Protein AF-A0A0E2DNI7-F1 (afdb_monomer)

Secondary structure (DSSP, 8-state):
--HHHHHHHHHHHHHHHHHHHHHHHHHHHHHHHHHHHHSTTHHHHHHHHTT--HHHHHHHHHT-SSPPPHHHHHHHHHHHHHHHHT-

pLDDT: mean 93.46, std 5.75, range [61.56, 98.0]

Structure (mmCIF, N/CA/C/O backbone):
data_AF-A0A0E2DNI7-F1
#
_entry.id   AF-A0A0E2DNI7-F1
#
loop_
_atom_site.group_PDB
_atom_site.id
_ato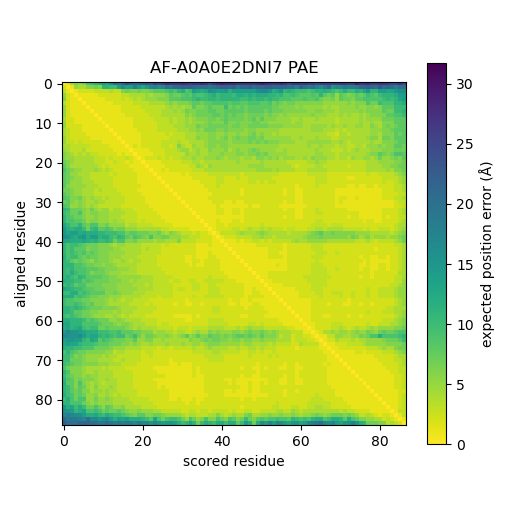m_site.type_symbol
_atom_site.label_atom_id
_atom_site.label_alt_id
_atom_site.label_comp_id
_atom_site.label_asym_id
_atom_site.label_entity_id
_atom_site.label_seq_id
_atom_site.pdbx_PDB_ins_code
_atom_site.Cartn_x
_atom_site.Cartn_y
_atom_site.Cartn_z
_atom_site.occupancy
_atom_site.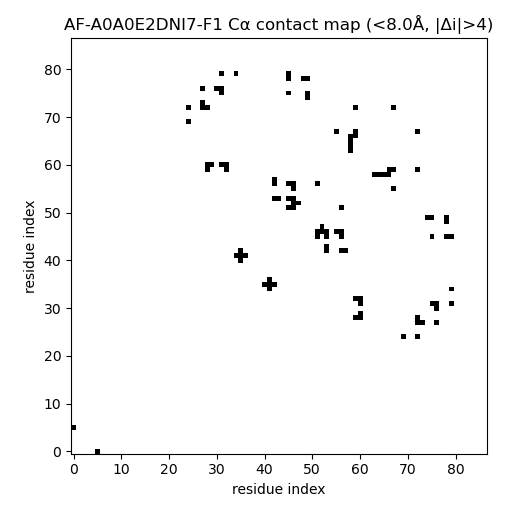B_iso_or_equiv
_atom_site.auth_seq_id
_atom_site.auth_comp_id
_atom_site.auth_asym_id
_atom_site.auth_atom_id
_atom_site.pdbx_PDB_model_num
ATOM 1 N N . MET A 1 1 ? 29.091 3.881 -27.830 1.00 61.56 1 MET A N 1
ATOM 2 C CA . MET A 1 1 ? 28.146 2.741 -27.714 1.00 61.56 1 MET A CA 1
ATOM 3 C C . MET A 1 1 ? 27.057 2.940 -28.753 1.00 61.56 1 MET A C 1
ATOM 5 O O . MET A 1 1 ? 26.679 4.086 -28.946 1.00 61.56 1 MET A O 1
ATOM 9 N N . SER A 1 2 ? 26.587 1.885 -29.426 1.00 88.00 2 SER A N 1
ATOM 10 C CA . SER A 1 2 ? 25.456 2.003 -30.358 1.00 88.00 2 SER A CA 1
ATOM 11 C C . SER A 1 2 ? 24.164 2.336 -29.605 1.00 88.00 2 SER A C 1
ATOM 13 O O . SER A 1 2 ? 23.983 1.903 -28.466 1.00 88.00 2 SER A O 1
ATOM 15 N N . GLU A 1 3 ? 23.271 3.089 -30.246 1.00 92.38 3 GLU A N 1
ATOM 16 C CA . GLU A 1 3 ? 21.961 3.487 -29.711 1.00 92.38 3 GLU A CA 1
ATOM 17 C C . GLU A 1 3 ? 21.163 2.286 -29.179 1.00 92.38 3 GLU A C 1
ATOM 19 O O . GLU A 1 3 ? 20.687 2.304 -28.045 1.00 92.38 3 GLU A O 1
ATOM 24 N N . LEU A 1 4 ? 21.150 1.181 -29.933 1.00 95.56 4 LEU A N 1
ATOM 25 C CA . LEU A 1 4 ? 20.514 -0.079 -29.539 1.00 95.56 4 LEU A CA 1
ATOM 26 C C . LEU A 1 4 ? 21.008 -0.598 -28.177 1.00 95.56 4 LEU A C 1
ATOM 28 O O . LEU A 1 4 ? 20.209 -1.000 -27.333 1.00 95.56 4 LEU A O 1
ATOM 32 N N . LYS A 1 5 ? 22.324 -0.557 -27.930 1.00 95.19 5 LYS A N 1
ATOM 33 C CA . LYS A 1 5 ? 22.911 -1.020 -26.662 1.00 95.19 5 LYS A CA 1
ATOM 34 C C . LYS A 1 5 ? 22.489 -0.133 -25.487 1.00 95.19 5 LYS A C 1
ATOM 36 O O . LYS A 1 5 ? 22.342 -0.631 -24.373 1.00 95.19 5 LYS A O 1
ATOM 41 N N . THR A 1 6 ? 22.294 1.164 -25.721 1.00 96.50 6 THR A N 1
ATOM 42 C CA . THR A 1 6 ? 21.792 2.100 -24.705 1.00 96.50 6 THR A CA 1
ATOM 43 C C . THR A 1 6 ? 20.325 1.823 -24.381 1.00 96.50 6 THR A C 1
ATOM 45 O O . THR A 1 6 ? 19.978 1.722 -23.206 1.00 96.50 6 THR A O 1
ATOM 48 N N . ILE A 1 7 ? 19.481 1.624 -25.399 1.00 97.75 7 ILE A N 1
ATOM 49 C CA . ILE A 1 7 ? 18.055 1.319 -25.212 1.00 97.75 7 ILE A CA 1
ATOM 50 C C . ILE A 1 7 ? 17.853 -0.001 -24.455 1.00 97.75 7 ILE A C 1
ATOM 52 O O . ILE A 1 7 ? 17.057 -0.044 -23.518 1.00 97.75 7 ILE A O 1
ATOM 56 N N . LEU A 1 8 ? 18.616 -1.053 -24.776 1.00 97.62 8 LEU A N 1
ATOM 57 C CA . LEU A 1 8 ? 18.532 -2.332 -24.056 1.00 97.62 8 LEU A CA 1
ATOM 58 C C . LEU A 1 8 ? 18.833 -2.179 -22.557 1.00 97.62 8 LEU A C 1
ATOM 60 O O . LEU A 1 8 ? 18.068 -2.666 -21.729 1.00 97.62 8 LEU A O 1
ATOM 64 N N . LYS A 1 9 ? 19.876 -1.418 -22.201 1.00 96.19 9 LYS A N 1
ATOM 65 C CA . LYS A 1 9 ? 20.204 -1.129 -20.795 1.00 96.19 9 LYS A CA 1
ATOM 66 C C . LYS A 1 9 ? 19.097 -0.358 -20.074 1.00 96.19 9 LYS A C 1
ATOM 68 O O . LYS A 1 9 ? 18.847 -0.604 -18.896 1.00 96.19 9 LYS A O 1
ATOM 73 N N . ILE A 1 10 ? 18.440 0.580 -20.761 1.00 97.38 10 ILE A N 1
ATOM 74 C CA . ILE A 1 10 ? 17.304 1.327 -20.197 1.00 97.38 10 ILE A CA 1
ATOM 75 C C . ILE A 1 10 ? 16.142 0.372 -19.902 1.00 97.38 10 ILE A C 1
ATOM 77 O O . ILE A 1 10 ? 15.555 0.451 -18.824 1.00 97.38 10 ILE A O 1
ATOM 81 N N . ILE A 1 11 ? 15.841 -0.551 -20.820 1.00 97.12 11 ILE A N 1
ATOM 82 C CA . ILE A 1 11 ? 14.776 -1.548 -20.642 1.00 97.12 11 ILE A CA 1
ATOM 83 C C . ILE A 1 11 ? 15.086 -2.480 -19.466 1.00 97.12 11 ILE A C 1
ATOM 85 O O . ILE A 1 11 ? 14.212 -2.711 -18.633 1.00 97.12 11 ILE A O 1
ATOM 89 N N . GLU A 1 12 ? 16.312 -3.001 -19.373 1.00 96.75 12 GLU A N 1
ATOM 90 C CA . GLU A 1 12 ? 16.733 -3.872 -18.266 1.00 96.75 12 GLU A CA 1
ATOM 91 C C . GLU A 1 12 ? 16.605 -3.170 -16.914 1.00 96.75 12 GLU A C 1
ATOM 93 O O . GLU A 1 12 ? 15.971 -3.705 -16.001 1.00 96.75 12 GLU A O 1
ATOM 98 N N . ARG A 1 13 ? 17.124 -1.938 -16.808 1.00 96.38 13 ARG A N 1
ATOM 99 C CA . ARG A 1 13 ? 16.991 -1.127 -15.593 1.00 96.38 13 ARG A CA 1
ATOM 100 C C . ARG A 1 13 ? 15.523 -0.921 -15.234 1.00 96.38 13 ARG A C 1
ATOM 102 O O . ARG A 1 13 ? 15.138 -1.161 -14.094 1.00 96.38 13 ARG A O 1
ATOM 109 N N . ARG A 1 14 ? 14.686 -0.555 -16.211 1.00 95.88 14 ARG A N 1
ATOM 110 C CA . ARG A 1 14 ? 13.262 -0.306 -15.966 1.00 95.88 14 ARG A CA 1
ATOM 111 C C . ARG A 1 14 ? 12.521 -1.561 -15.508 1.00 95.88 14 ARG A C 1
ATOM 113 O O . ARG A 1 14 ? 11.678 -1.477 -14.624 1.00 95.88 14 ARG A O 1
ATOM 120 N N . ARG A 1 15 ? 12.843 -2.729 -16.071 1.00 94.94 15 ARG A N 1
ATOM 121 C CA . ARG A 1 15 ? 12.276 -4.013 -15.624 1.00 94.94 15 ARG A CA 1
ATOM 122 C C . ARG A 1 15 ? 12.673 -4.339 -14.186 1.00 94.94 15 ARG A C 1
ATOM 124 O O . ARG A 1 15 ? 11.824 -4.796 -13.428 1.00 94.94 15 ARG A O 1
ATOM 131 N N . SER A 1 16 ? 13.924 -4.074 -13.810 1.00 93.00 16 SER A N 1
ATOM 132 C CA . SER A 1 16 ? 14.393 -4.259 -12.432 1.00 93.00 16 SER A CA 1
ATOM 133 C C . SER A 1 16 ? 13.691 -3.317 -11.451 1.00 93.00 16 SER A C 1
ATOM 135 O O . SER A 1 16 ? 13.297 -3.752 -10.375 1.00 93.00 16 SER A O 1
ATOM 137 N N . GLU A 1 17 ? 13.506 -2.047 -11.821 1.00 93.19 17 GLU A N 1
ATOM 138 C CA . GLU A 1 17 ? 12.767 -1.066 -11.011 1.00 93.19 17 GLU A CA 1
ATOM 139 C C . GLU A 1 17 ? 11.313 -1.505 -10.799 1.00 93.19 17 GLU A C 1
ATOM 141 O O . GLU A 1 17 ? 10.838 -1.514 -9.669 1.00 93.19 17 GLU A O 1
ATOM 146 N N . ILE A 1 18 ? 10.631 -1.948 -11.862 1.00 92.19 18 ILE A N 1
ATOM 147 C CA . ILE A 1 18 ? 9.251 -2.452 -11.778 1.00 92.19 18 ILE A CA 1
ATOM 148 C C . ILE A 1 18 ? 9.168 -3.682 -10.866 1.00 92.19 18 ILE A C 1
ATOM 150 O O . ILE A 1 18 ? 8.241 -3.794 -10.070 1.00 92.19 18 ILE A O 1
ATOM 154 N N . ALA A 1 19 ? 10.126 -4.608 -10.963 1.00 89.25 19 ALA A N 1
ATOM 155 C CA . ALA A 1 19 ? 10.154 -5.781 -10.092 1.00 89.25 19 ALA A CA 1
ATOM 156 C C . ALA A 1 19 ? 10.316 -5.394 -8.611 1.00 89.25 19 ALA A C 1
ATOM 158 O O . ALA A 1 19 ? 9.641 -5.969 -7.757 1.00 89.25 19 ALA A O 1
ATOM 159 N N . SER A 1 20 ? 11.160 -4.397 -8.316 1.00 91.81 20 SER A N 1
ATOM 160 C CA . SER A 1 20 ? 11.293 -3.837 -6.965 1.00 91.81 20 SER A CA 1
ATOM 161 C C . SER A 1 20 ? 9.991 -3.190 -6.499 1.00 91.81 20 SER A C 1
ATOM 163 O O . SER A 1 20 ? 9.517 -3.506 -5.416 1.00 91.81 20 SER A O 1
ATOM 165 N N . GLU A 1 21 ? 9.365 -2.363 -7.340 1.00 90.50 21 GLU A N 1
ATOM 166 C CA . GLU A 1 21 ? 8.114 -1.665 -7.018 1.00 90.50 21 GLU A CA 1
ATOM 167 C C . GLU A 1 21 ? 6.974 -2.643 -6.687 1.00 90.50 21 GLU A C 1
ATOM 169 O O . GLU A 1 21 ? 6.197 -2.412 -5.761 1.00 90.50 21 GLU A O 1
ATOM 174 N N . LEU A 1 22 ? 6.888 -3.771 -7.404 1.00 89.44 22 LEU A N 1
ATOM 175 C CA . LEU A 1 22 ? 5.922 -4.831 -7.103 1.00 89.44 22 LEU A CA 1
ATOM 176 C C . LEU A 1 22 ? 6.179 -5.478 -5.734 1.00 89.44 22 LEU A C 1
ATOM 178 O O . LEU A 1 22 ? 5.225 -5.732 -4.999 1.00 89.44 22 LEU A O 1
ATOM 182 N N . ASN A 1 23 ? 7.446 -5.712 -5.379 1.00 92.31 23 ASN A N 1
ATOM 183 C CA . ASN A 1 23 ? 7.820 -6.259 -4.074 1.00 92.31 23 ASN A CA 1
ATOM 184 C C . ASN A 1 23 ? 7.531 -5.263 -2.937 1.00 92.31 23 ASN A C 1
ATOM 186 O O . ASN A 1 23 ? 6.916 -5.621 -1.934 1.00 92.31 23 ASN A O 1
ATOM 190 N N . ASP A 1 24 ? 7.891 -3.993 -3.125 1.00 94.00 24 ASP A N 1
ATOM 191 C CA . ASP A 1 24 ? 7.623 -2.928 -2.155 1.00 94.00 24 ASP A CA 1
ATOM 192 C C . ASP A 1 24 ? 6.116 -2.779 -1.925 1.00 94.00 24 ASP A C 1
ATOM 194 O O . ASP A 1 24 ? 5.646 -2.755 -0.785 1.00 94.00 24 ASP A O 1
ATOM 198 N N . ARG A 1 25 ? 5.327 -2.788 -3.006 1.00 94.69 25 ARG A N 1
ATOM 199 C CA . ARG A 1 25 ? 3.863 -2.794 -2.927 1.00 94.69 25 ARG A CA 1
ATOM 200 C C . ARG A 1 25 ? 3.345 -3.972 -2.108 1.00 94.69 25 ARG A C 1
ATOM 202 O O . ARG A 1 25 ? 2.427 -3.800 -1.303 1.00 94.69 25 ARG A O 1
ATOM 209 N N . ASP A 1 26 ? 3.909 -5.159 -2.305 1.00 94.44 26 ASP A N 1
ATOM 210 C CA . ASP A 1 26 ? 3.487 -6.350 -1.580 1.00 94.44 26 ASP A CA 1
ATOM 211 C C . ASP A 1 26 ? 3.734 -6.234 -0.074 1.00 94.44 26 ASP A C 1
ATOM 213 O O . ASP A 1 26 ? 2.831 -6.550 0.712 1.00 94.44 26 ASP A O 1
ATOM 217 N N . LEU A 1 27 ? 4.902 -5.719 0.313 1.00 96.50 27 LEU A N 1
ATOM 218 C CA . LEU A 1 27 ? 5.267 -5.456 1.704 1.00 96.50 27 LEU A CA 1
ATOM 219 C C . LEU A 1 27 ? 4.354 -4.406 2.346 1.00 96.50 27 LEU A C 1
ATOM 221 O O . LEU A 1 27 ? 3.851 -4.624 3.451 1.00 96.50 27 LEU A O 1
ATOM 225 N N . LEU A 1 28 ? 4.069 -3.306 1.642 1.00 97.06 28 LEU A N 1
ATOM 226 C CA . LEU A 1 28 ? 3.165 -2.255 2.125 1.00 97.06 28 LEU A CA 1
ATOM 227 C C . LEU A 1 28 ? 1.754 -2.802 2.378 1.00 97.06 28 LEU A C 1
ATOM 229 O O . LEU A 1 28 ? 1.167 -2.561 3.435 1.00 97.06 28 LEU A O 1
ATOM 233 N N . ILE A 1 29 ? 1.221 -3.604 1.449 1.00 96.25 29 ILE A N 1
ATOM 234 C CA . ILE A 1 29 ? -0.093 -4.242 1.612 1.00 96.25 29 ILE A CA 1
ATOM 235 C C . ILE A 1 29 ? -0.096 -5.199 2.810 1.00 96.25 29 ILE A C 1
ATOM 237 O O . ILE A 1 29 ? -1.055 -5.206 3.585 1.00 96.25 29 ILE A O 1
ATOM 241 N N . GLN A 1 30 ? 0.956 -6.007 2.983 1.00 97.06 30 GLN A N 1
ATOM 242 C CA . GLN A 1 30 ? 1.069 -6.912 4.132 1.00 97.06 30 GLN A CA 1
ATOM 243 C C . GLN A 1 30 ? 1.120 -6.148 5.458 1.00 97.06 30 GLN A C 1
ATOM 245 O O . GLN A 1 30 ? 0.472 -6.556 6.425 1.00 97.06 30 GLN A O 1
ATOM 250 N N . PHE A 1 31 ? 1.831 -5.022 5.500 1.00 97.38 31 PHE A N 1
ATOM 251 C CA . PHE A 1 31 ? 1.886 -4.159 6.673 1.00 97.38 31 PHE A CA 1
ATOM 252 C C . PHE A 1 31 ? 0.508 -3.571 7.019 1.00 97.38 31 PHE A C 1
ATOM 254 O O . PHE A 1 31 ? 0.056 -3.693 8.160 1.00 97.38 31 PHE A O 1
ATOM 261 N N . ILE A 1 32 ? -0.212 -3.032 6.026 1.00 96.94 32 ILE A N 1
ATOM 262 C CA . ILE A 1 32 ? -1.582 -2.513 6.203 1.00 96.94 32 ILE A CA 1
ATOM 263 C C . ILE A 1 32 ? -2.517 -3.610 6.713 1.00 96.94 32 ILE A C 1
ATOM 265 O O . ILE A 1 32 ? -3.269 -3.400 7.667 1.00 96.94 32 ILE A O 1
ATOM 269 N N . ARG A 1 33 ? -2.461 -4.797 6.100 1.00 96.50 33 ARG A N 1
ATOM 270 C CA . ARG A 1 33 ? -3.263 -5.951 6.514 1.00 96.50 33 ARG A CA 1
ATOM 271 C C . ARG A 1 33 ? -2.983 -6.345 7.958 1.00 96.50 33 ARG A C 1
ATOM 273 O O . ARG A 1 33 ? -3.926 -6.521 8.720 1.00 96.50 33 ARG A O 1
ATOM 280 N N . SER A 1 34 ? -1.709 -6.419 8.334 1.00 96.50 34 SER A N 1
ATOM 281 C CA . SER A 1 34 ? -1.311 -6.756 9.702 1.00 96.50 34 SER A CA 1
ATOM 282 C C . SER A 1 34 ? -1.923 -5.775 10.697 1.00 96.50 34 SER A C 1
ATOM 284 O O . SER A 1 34 ? -2.504 -6.201 11.687 1.00 96.50 34 SER A O 1
ATOM 286 N N . PHE A 1 35 ? -1.890 -4.471 10.402 1.00 96.06 35 PHE A N 1
ATOM 287 C CA . PHE A 1 35 ? -2.546 -3.473 11.244 1.00 96.06 35 PHE A CA 1
ATOM 288 C C . PHE A 1 35 ? -4.064 -3.664 11.326 1.00 96.06 35 PHE A C 1
ATOM 290 O O . PHE A 1 35 ? -4.627 -3.606 12.417 1.00 96.06 35 PHE A O 1
ATOM 297 N N . VAL A 1 36 ? -4.739 -3.896 10.199 1.00 95.19 36 VAL A N 1
ATOM 298 C CA . VAL A 1 36 ? -6.193 -4.119 10.177 1.00 95.19 36 VAL A CA 1
ATOM 299 C C . VAL A 1 36 ? -6.591 -5.341 11.010 1.00 95.19 36 VAL A C 1
ATOM 301 O O . VAL A 1 36 ? -7.575 -5.275 11.749 1.00 95.19 36 VAL A O 1
ATOM 304 N N . ASP A 1 37 ? -5.805 -6.414 10.940 1.00 94.88 37 ASP A N 1
ATOM 305 C CA . ASP A 1 37 ? -6.079 -7.676 11.630 1.00 94.88 37 ASP A CA 1
ATOM 306 C C . ASP A 1 37 ? -5.827 -7.596 13.154 1.00 94.88 37 ASP A C 1
ATOM 308 O O . ASP A 1 37 ? -6.397 -8.389 13.904 1.00 94.88 37 ASP A O 1
ATOM 312 N N . LEU A 1 38 ? -5.051 -6.613 13.646 1.00 94.44 38 LEU A N 1
ATOM 313 C CA . LEU A 1 38 ? -4.772 -6.442 15.084 1.00 94.44 38 LEU A CA 1
ATOM 314 C C . LEU A 1 38 ? -6.023 -6.144 15.921 1.00 94.44 38 LEU A C 1
ATOM 316 O O . LEU A 1 38 ? -6.117 -6.581 17.069 1.00 94.44 38 LEU A O 1
ATOM 320 N N . LYS A 1 39 ? -6.972 -5.361 15.393 1.00 93.00 39 LYS A N 1
ATOM 321 C CA . LYS A 1 39 ? -8.156 -4.934 16.151 1.00 93.00 39 LYS A CA 1
ATOM 322 C C . LYS A 1 39 ? -9.352 -4.672 15.243 1.00 93.00 39 LYS A C 1
ATOM 324 O O . LYS A 1 39 ? -9.281 -3.918 14.273 1.00 93.00 39 LYS A O 1
ATOM 329 N N . ARG A 1 40 ? -10.512 -5.211 15.640 1.00 87.25 40 ARG A N 1
ATOM 330 C CA . ARG A 1 40 ? -11.807 -4.877 15.027 1.00 87.25 40 ARG A CA 1
ATOM 331 C C . ARG A 1 40 ? -12.053 -3.367 15.132 1.00 87.25 40 ARG A C 1
ATOM 333 O O . ARG A 1 40 ? -12.150 -2.835 16.233 1.00 87.25 40 ARG A O 1
ATOM 340 N N . GLY A 1 41 ? -12.156 -2.701 13.984 1.00 92.19 41 GLY A N 1
ATOM 341 C CA . GLY A 1 41 ? -12.317 -1.246 13.876 1.00 92.19 41 GLY A CA 1
ATOM 342 C C . GLY A 1 41 ? -11.185 -0.553 13.115 1.00 92.19 41 GLY A C 1
ATOM 343 O O . GLY A 1 41 ? -11.440 0.452 12.460 1.00 92.19 41 GLY A O 1
ATOM 344 N N . ASN A 1 42 ? -9.987 -1.146 13.064 1.00 95.12 42 ASN A N 1
ATOM 345 C CA . ASN A 1 42 ? -8.818 -0.522 12.432 1.00 95.12 42 ASN A CA 1
ATOM 346 C C . ASN A 1 42 ? -9.027 -0.209 10.940 1.00 95.12 42 ASN A C 1
ATOM 348 O O . ASN A 1 42 ? -8.579 0.825 10.453 1.00 95.12 42 ASN A O 1
ATOM 352 N N . ALA A 1 43 ? -9.767 -1.050 10.209 1.00 95.19 43 ALA A N 1
ATOM 353 C CA . ALA A 1 43 ? -10.126 -0.757 8.819 1.00 95.19 43 ALA A CA 1
ATOM 354 C C . ALA A 1 43 ? -11.022 0.490 8.676 1.00 95.19 43 ALA A C 1
ATOM 356 O O . ALA A 1 43 ? -10.892 1.234 7.704 1.00 95.19 43 ALA A O 1
ATOM 357 N N . ALA A 1 44 ? -11.932 0.722 9.627 1.00 95.75 44 ALA A N 1
ATOM 358 C CA . ALA A 1 44 ? -12.785 1.908 9.640 1.00 95.75 44 ALA A CA 1
ATOM 359 C C . ALA A 1 44 ? -11.995 3.157 10.058 1.00 95.75 44 ALA A C 1
ATOM 361 O O . ALA A 1 44 ? -12.201 4.228 9.490 1.00 95.75 44 ALA A O 1
ATOM 362 N N . ASP A 1 45 ? -11.055 3.005 10.993 1.00 95.69 45 ASP A N 1
ATOM 363 C CA . ASP A 1 45 ? -10.156 4.081 11.410 1.00 95.69 45 ASP A CA 1
ATOM 364 C C . ASP A 1 45 ? -9.250 4.534 10.264 1.00 95.69 45 ASP A C 1
ATOM 366 O O . ASP A 1 45 ? -9.178 5.731 9.999 1.00 95.69 45 ASP A O 1
ATOM 370 N N . LEU A 1 46 ? -8.666 3.597 9.506 1.00 96.19 46 LEU A N 1
ATOM 371 C CA . LEU A 1 46 ? -7.899 3.919 8.297 1.00 96.19 46 LEU A CA 1
ATOM 372 C C . LEU A 1 46 ? -8.744 4.616 7.238 1.00 96.19 46 LEU A C 1
ATOM 374 O O . LEU A 1 46 ? -8.329 5.626 6.680 1.00 96.19 46 LEU A O 1
ATOM 378 N N . ALA A 1 47 ? -9.941 4.093 6.964 1.00 96.38 47 ALA A N 1
ATOM 379 C CA . ALA A 1 47 ? -10.843 4.690 5.985 1.00 96.38 47 ALA A CA 1
ATOM 380 C C . ALA A 1 47 ? -11.147 6.157 6.334 1.00 96.38 47 ALA A C 1
ATOM 382 O O . ALA A 1 47 ? -11.085 7.036 5.477 1.00 96.38 47 ALA A O 1
ATOM 383 N N . ARG A 1 48 ? -11.407 6.431 7.615 1.00 96.25 48 ARG A N 1
ATOM 384 C CA . ARG A 1 48 ? -11.664 7.777 8.127 1.00 96.25 48 ARG A CA 1
ATOM 385 C C . ARG A 1 48 ? -10.428 8.676 8.058 1.00 96.25 48 ARG A C 1
ATOM 387 O O . ARG A 1 48 ? -10.550 9.803 7.585 1.00 96.25 48 ARG A O 1
ATOM 394 N N . GLU A 1 49 ? -9.270 8.184 8.490 1.00 95.88 49 GLU A N 1
ATOM 395 C CA . GLU A 1 49 ? -8.015 8.945 8.498 1.00 95.88 49 GLU A CA 1
ATOM 396 C C . GLU A 1 49 ? -7.587 9.341 7.078 1.00 95.88 49 GLU A C 1
ATOM 398 O O . GLU A 1 49 ? -7.274 10.501 6.818 1.00 95.88 49 GLU A O 1
ATOM 403 N N . CYS A 1 50 ? -7.677 8.407 6.128 1.00 94.88 50 CYS A N 1
ATOM 404 C CA . CYS A 1 50 ? -7.338 8.644 4.724 1.00 94.88 50 CYS A CA 1
ATOM 405 C C . CYS A 1 50 ? -8.455 9.338 3.926 1.00 94.88 50 CYS A C 1
ATOM 407 O O . CYS A 1 50 ? -8.265 9.630 2.749 1.00 94.88 50 CYS A O 1
ATOM 409 N N . LYS A 1 51 ? -9.636 9.567 4.520 1.00 95.94 51 LYS A N 1
ATOM 410 C CA . LYS A 1 51 ? -10.848 10.040 3.817 1.00 95.94 51 LYS A CA 1
ATOM 411 C C . LYS A 1 51 ? -11.218 9.159 2.612 1.00 95.94 51 LYS A C 1
ATOM 413 O O . LYS A 1 51 ? -11.669 9.646 1.576 1.00 95.94 51 LYS A O 1
ATOM 418 N N . LEU A 1 52 ? -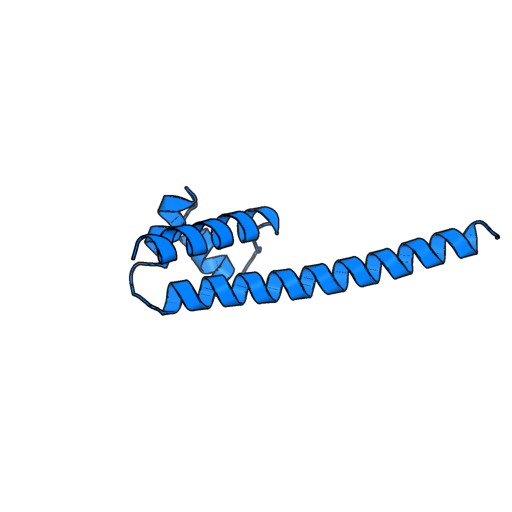11.035 7.849 2.757 1.00 95.31 52 LEU A N 1
ATOM 419 C CA . LEU A 1 52 ? -11.331 6.844 1.741 1.00 95.31 52 LEU A CA 1
ATOM 420 C C . LEU A 1 52 ? -12.574 6.029 2.121 1.00 95.31 52 LEU A C 1
ATOM 422 O O . LEU A 1 52 ? -12.855 5.823 3.301 1.00 95.31 52 LEU A O 1
ATOM 426 N N . PRO A 1 53 ? -13.302 5.471 1.140 1.00 94.38 53 PRO A N 1
ATOM 427 C CA . PRO A 1 53 ? -14.309 4.458 1.424 1.00 94.38 53 PRO A CA 1
ATOM 428 C C . PRO A 1 53 ? -13.691 3.246 2.134 1.00 94.38 53 PRO A C 1
ATOM 430 O O . PRO A 1 53 ? -12.629 2.762 1.739 1.00 94.38 53 PRO A O 1
ATOM 433 N N . THR A 1 54 ? -14.390 2.662 3.110 1.00 93.19 54 THR A N 1
ATOM 434 C CA . THR A 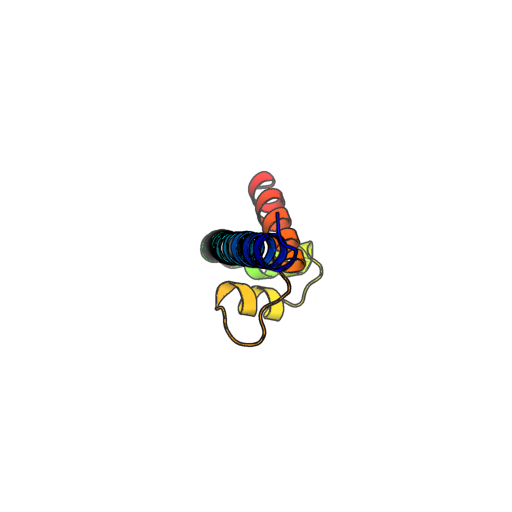1 54 ? -13.953 1.411 3.766 1.00 93.19 54 THR A CA 1
ATOM 435 C C . THR A 1 54 ? -13.770 0.268 2.763 1.00 93.19 54 THR A C 1
ATOM 437 O O . THR A 1 54 ? -12.906 -0.589 2.935 1.00 93.19 54 THR A O 1
ATOM 440 N N . SER A 1 55 ? -14.523 0.288 1.658 1.00 92.94 55 SER A N 1
ATOM 441 C CA . SER A 1 55 ? -14.359 -0.650 0.542 1.00 92.94 55 SER A CA 1
ATOM 442 C C . SER A 1 55 ? -12.997 -0.531 -0.155 1.00 92.94 55 SER A C 1
ATOM 444 O O . SER A 1 55 ? -12.529 -1.506 -0.738 1.00 92.94 55 SER A O 1
ATOM 446 N N . THR A 1 56 ? -12.340 0.631 -0.112 1.00 94.38 56 THR A N 1
ATOM 447 C CA . THR A 1 56 ? -10.969 0.815 -0.611 1.00 94.38 56 THR A CA 1
ATOM 448 C C . THR A 1 56 ? -9.968 0.106 0.294 1.00 94.38 56 THR A C 1
ATOM 450 O O . THR A 1 56 ? -9.154 -0.663 -0.208 1.00 94.38 56 THR A O 1
ATOM 453 N N . ILE A 1 57 ? -10.086 0.269 1.617 1.00 95.56 57 ILE A N 1
ATOM 454 C CA . ILE A 1 57 ? -9.238 -0.445 2.586 1.00 95.56 57 ILE A CA 1
ATOM 455 C C . ILE A 1 57 ? -9.439 -1.957 2.462 1.00 95.56 57 ILE A C 1
ATOM 457 O O . ILE A 1 57 ? -8.470 -2.708 2.380 1.00 95.56 57 ILE A O 1
ATOM 461 N N . SER A 1 58 ? -10.694 -2.404 2.353 1.00 93.12 58 SER A N 1
ATOM 462 C CA . SER A 1 58 ? -11.014 -3.817 2.136 1.00 93.12 58 SER A CA 1
ATOM 463 C C . SER A 1 58 ? -10.331 -4.364 0.881 1.00 93.12 58 SER A C 1
ATOM 465 O O . SER A 1 58 ? -9.654 -5.381 0.980 1.00 93.12 58 SER A O 1
ATOM 467 N N . ARG A 1 59 ? -10.414 -3.664 -0.261 1.00 94.62 59 ARG A N 1
ATOM 468 C CA . ARG A 1 59 ? -9.766 -4.086 -1.517 1.00 94.62 59 ARG A CA 1
ATOM 469 C C . ARG A 1 59 ? -8.247 -4.193 -1.418 1.00 94.62 59 ARG A C 1
ATOM 471 O O . ARG A 1 59 ? -7.686 -5.111 -2.012 1.00 94.62 59 ARG A O 1
ATOM 478 N N . ILE A 1 60 ? -7.594 -3.283 -0.692 1.00 94.88 60 ILE A N 1
ATOM 479 C CA . ILE A 1 60 ? -6.144 -3.343 -0.438 1.00 94.88 60 ILE A CA 1
ATOM 480 C C . ILE A 1 60 ? -5.816 -4.622 0.338 1.00 94.88 60 ILE A C 1
ATOM 482 O O . ILE A 1 60 ? -4.983 -5.420 -0.087 1.00 94.88 60 ILE A O 1
ATOM 486 N N . VAL A 1 61 ? -6.518 -4.853 1.450 1.00 94.19 61 VAL A N 1
ATOM 487 C CA . VAL A 1 61 ? -6.242 -5.968 2.368 1.00 94.19 61 VAL A CA 1
ATOM 488 C C . VAL A 1 61 ? -6.540 -7.330 1.735 1.00 94.19 61 VAL A C 1
ATOM 490 O O . VAL A 1 61 ? -5.770 -8.277 1.912 1.00 94.19 61 VAL A O 1
ATOM 493 N N . THR A 1 62 ? -7.635 -7.445 0.980 1.00 92.62 62 THR A N 1
ATOM 494 C CA . THR A 1 62 ? -8.039 -8.701 0.327 1.00 92.62 62 THR A CA 1
ATOM 495 C C . THR A 1 62 ? -7.353 -8.927 -1.016 1.00 92.62 62 THR A C 1
ATOM 497 O O . THR A 1 62 ? -7.439 -10.030 -1.553 1.00 92.62 62 THR A O 1
ATOM 500 N N . ARG A 1 63 ? -6.690 -7.906 -1.578 1.00 89.81 63 ARG A N 1
ATOM 501 C CA . ARG A 1 63 ? -6.115 -7.910 -2.935 1.00 89.81 63 ARG A CA 1
ATOM 502 C C . ARG A 1 63 ? -7.129 -8.243 -4.041 1.00 89.81 63 ARG A C 1
ATOM 504 O O . ARG A 1 63 ? -6.757 -8.703 -5.117 1.00 89.81 63 ARG A O 1
ATOM 511 N N . THR A 1 64 ? -8.419 -8.015 -3.797 1.00 87.19 64 THR A N 1
ATOM 512 C CA . THR A 1 64 ? -9.485 -8.329 -4.762 1.00 87.19 64 THR A CA 1
ATOM 513 C C . THR A 1 64 ? -9.868 -7.120 -5.607 1.00 87.19 64 THR A C 1
ATOM 515 O O . 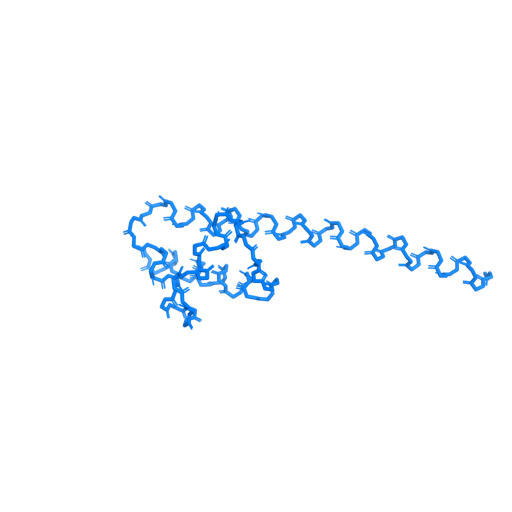THR A 1 64 ? -9.944 -5.999 -5.103 1.00 87.19 64 THR A O 1
ATOM 518 N N . GLY A 1 65 ? -10.211 -7.362 -6.874 1.00 85.50 65 GLY A N 1
ATOM 519 C CA . GLY A 1 65 ? -10.657 -6.322 -7.802 1.00 85.50 65 GLY A CA 1
ATOM 520 C C . GLY A 1 65 ? -9.543 -5.350 -8.199 1.00 85.50 65 GLY A C 1
ATOM 521 O O . GLY A 1 65 ? -8.357 -5.631 -8.027 1.00 85.50 65 GLY A O 1
ATOM 522 N N . ALA A 1 66 ? -9.934 -4.194 -8.741 1.00 87.38 66 ALA A N 1
ATOM 523 C CA . ALA A 1 66 ? -8.990 -3.151 -9.129 1.00 87.38 66 ALA A CA 1
ATOM 524 C C . ALA A 1 66 ? -8.284 -2.581 -7.889 1.00 87.38 66 ALA A C 1
ATOM 526 O O . ALA A 1 66 ? -8.915 -1.949 -7.030 1.00 87.38 66 ALA A O 1
ATOM 527 N N . GLN A 1 67 ? -6.976 -2.832 -7.809 1.00 89.69 67 GLN A N 1
ATOM 528 C CA . GLN A 1 67 ? -6.135 -2.339 -6.728 1.00 89.69 67 GLN A CA 1
ATOM 529 C C . GLN A 1 67 ? -5.923 -0.825 -6.854 1.00 89.69 67 GLN A C 1
ATOM 531 O O . GLN A 1 67 ? -5.696 -0.346 -7.969 1.00 89.69 67 GLN A O 1
ATOM 536 N N . PRO A 1 68 ? -5.954 -0.075 -5.738 1.00 90.81 68 PRO A N 1
ATOM 537 C CA . PRO A 1 68 ? -5.586 1.339 -5.731 1.00 90.81 68 PRO A CA 1
ATOM 538 C C . PRO A 1 68 ? -4.155 1.573 -6.227 1.00 90.81 68 PRO A C 1
ATOM 540 O O . PRO A 1 68 ? -3.341 0.642 -6.255 1.00 90.81 68 PRO A O 1
ATOM 543 N N . SER A 1 69 ? -3.845 2.814 -6.610 1.00 93.50 69 SER A N 1
ATOM 544 C CA . SER A 1 69 ? -2.491 3.203 -7.019 1.00 93.50 69 SER A CA 1
ATOM 545 C C . SER A 1 69 ? -1.479 2.974 -5.891 1.00 93.50 69 SER A C 1
ATOM 547 O O . SER A 1 69 ? -1.849 2.866 -4.719 1.00 93.50 69 SER A O 1
ATOM 549 N N . LEU A 1 70 ? -0.191 2.904 -6.241 1.00 93.19 70 LEU A N 1
ATOM 550 C CA . LEU A 1 70 ? 0.878 2.825 -5.243 1.00 93.19 70 LEU A CA 1
ATOM 551 C C . LEU A 1 70 ? 0.845 4.031 -4.293 1.00 93.19 70 LEU A C 1
ATOM 553 O O . LEU A 1 70 ? 1.013 3.851 -3.097 1.00 93.19 70 LEU A O 1
ATOM 557 N N . GLU A 1 71 ? 0.541 5.223 -4.805 1.00 94.69 71 GLU A N 1
ATOM 558 C CA . GLU A 1 71 ? 0.382 6.445 -4.006 1.00 94.69 71 GLU A CA 1
ATOM 559 C C . GLU A 1 71 ? -0.708 6.293 -2.936 1.00 94.69 71 GLU A C 1
ATOM 561 O O . GLU A 1 71 ? -0.444 6.505 -1.760 1.00 94.69 71 GLU A O 1
ATOM 566 N N . THR A 1 72 ? -1.890 5.773 -3.291 1.00 95.25 72 THR A N 1
ATOM 567 C CA . THR A 1 72 ? -2.931 5.491 -2.289 1.00 95.25 72 THR A CA 1
ATOM 568 C C . THR A 1 72 ? -2.490 4.438 -1.270 1.00 95.25 72 THR A C 1
ATOM 570 O O . THR A 1 72 ? -2.877 4.505 -0.106 1.00 95.25 72 THR A O 1
ATOM 573 N N . ILE A 1 73 ? -1.707 3.437 -1.682 1.00 96.69 73 ILE A N 1
ATOM 574 C CA . ILE A 1 73 ? -1.167 2.437 -0.750 1.00 96.69 73 ILE A CA 1
ATOM 575 C C . ILE A 1 73 ? -0.190 3.103 0.229 1.00 96.69 73 ILE A C 1
ATOM 577 O O . ILE A 1 73 ? -0.277 2.825 1.422 1.00 96.69 73 ILE A O 1
ATOM 581 N N . LEU A 1 74 ? 0.671 4.007 -0.248 1.00 97.12 74 LEU A N 1
ATOM 582 C CA . LEU A 1 74 ? 1.585 4.787 0.589 1.00 97.12 74 LEU A CA 1
ATOM 583 C C . LEU A 1 74 ? 0.821 5.665 1.588 1.00 97.12 74 LEU A C 1
ATOM 585 O O . LEU A 1 74 ? 1.094 5.566 2.783 1.00 97.12 74 LEU A O 1
ATOM 589 N N . ASP A 1 75 ? -0.195 6.411 1.142 1.00 97.25 75 ASP A N 1
ATOM 590 C CA . ASP A 1 75 ? -1.037 7.241 2.021 1.00 97.25 75 ASP A CA 1
ATOM 591 C C . ASP A 1 75 ? -1.675 6.412 3.149 1.00 97.25 75 ASP A C 1
ATOM 593 O O . ASP A 1 75 ? -1.717 6.816 4.316 1.00 97.25 75 ASP A O 1
ATOM 597 N N . VAL A 1 76 ? -2.170 5.213 2.816 1.00 97.62 76 VAL A N 1
ATOM 598 C CA . VAL A 1 76 ? -2.757 4.296 3.803 1.00 97.62 76 VAL A CA 1
ATOM 599 C C . VAL A 1 76 ? -1.685 3.745 4.746 1.00 97.62 76 VAL A C 1
ATOM 601 O O . VAL A 1 76 ? -1.938 3.629 5.945 1.00 97.62 76 VAL A O 1
ATOM 604 N N . THR A 1 77 ? -0.484 3.432 4.254 1.00 98.00 77 THR A N 1
ATOM 605 C CA . THR A 1 77 ? 0.644 3.020 5.102 1.00 98.00 77 THR A CA 1
ATOM 606 C C . THR A 1 77 ? 1.060 4.123 6.078 1.00 98.00 77 THR A C 1
ATOM 608 O O . THR A 1 77 ? 1.269 3.843 7.260 1.00 98.00 77 THR A O 1
ATOM 611 N N . GLU A 1 78 ? 1.135 5.376 5.635 1.00 97.75 78 GLU A N 1
ATOM 612 C CA . GLU A 1 78 ? 1.437 6.512 6.512 1.00 97.75 78 GLU A CA 1
ATOM 613 C C . GLU A 1 78 ? 0.368 6.688 7.598 1.00 97.75 78 GLU A C 1
ATOM 615 O O . GLU A 1 78 ? 0.695 6.893 8.773 1.00 97.75 78 GLU A O 1
ATOM 620 N N . ALA A 1 79 ? -0.908 6.513 7.240 1.00 97.50 79 ALA A N 1
ATOM 621 C CA . ALA A 1 79 ? -2.006 6.526 8.201 1.00 97.50 79 ALA A CA 1
ATOM 622 C C . ALA A 1 79 ? -1.900 5.391 9.234 1.00 97.50 79 ALA A C 1
ATOM 624 O O . ALA A 1 79 ? -2.139 5.633 10.419 1.00 97.50 79 ALA A O 1
ATOM 625 N N . VAL A 1 80 ? -1.479 4.181 8.836 1.00 97.69 80 VAL A N 1
ATOM 626 C CA . VAL A 1 80 ? -1.186 3.085 9.783 1.00 97.69 80 VAL A CA 1
ATOM 627 C C . VAL A 1 80 ? -0.128 3.520 10.797 1.00 97.69 80 VAL A C 1
ATOM 629 O O . VAL A 1 80 ? -0.349 3.390 12.002 1.00 97.69 80 VAL A O 1
ATOM 632 N N . ILE A 1 81 ? 0.996 4.075 10.330 1.00 96.94 81 ILE A N 1
ATOM 633 C CA . ILE A 1 81 ? 2.094 4.525 11.203 1.00 96.94 81 ILE A CA 1
ATOM 634 C C . ILE A 1 81 ? 1.601 5.600 12.176 1.00 96.94 81 ILE A C 1
ATOM 636 O O . ILE A 1 81 ? 1.940 5.574 13.361 1.00 96.94 81 ILE A O 1
ATOM 640 N N . LYS A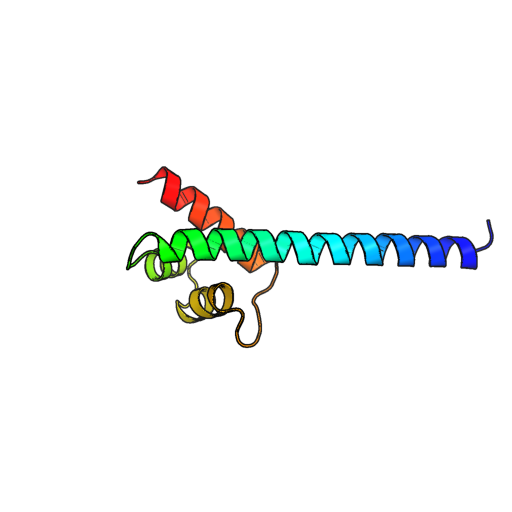 1 82 ? 0.794 6.547 11.690 1.00 96.31 82 LYS A N 1
ATOM 641 C CA . LYS A 1 82 ? 0.207 7.599 12.522 1.00 96.31 82 LYS A CA 1
ATOM 642 C C . LYS A 1 82 ? -0.696 7.012 13.607 1.00 96.31 82 LYS A C 1
ATOM 644 O O . LYS A 1 82 ? -0.523 7.349 14.774 1.00 96.31 82 LYS A O 1
ATOM 649 N N . LEU A 1 83 ? -1.613 6.117 13.240 1.00 94.25 83 LEU A N 1
ATOM 650 C CA . LEU A 1 83 ? -2.561 5.510 14.175 1.00 94.25 83 LEU A CA 1
ATOM 651 C C . LEU A 1 83 ? -1.871 4.615 15.212 1.00 94.25 83 LEU A C 1
ATOM 653 O O . LEU A 1 83 ? -2.259 4.649 16.375 1.00 94.25 83 LEU A O 1
ATOM 657 N N . GLN A 1 84 ? -0.825 3.872 14.835 1.00 92.25 84 GLN A N 1
ATOM 658 C CA . GLN A 1 84 ? -0.035 3.070 15.780 1.00 92.25 84 GLN A CA 1
ATOM 659 C C . GLN A 1 84 ? 0.690 3.924 16.826 1.00 92.25 84 GLN A C 1
ATOM 661 O O . GLN A 1 84 ? 0.834 3.489 17.960 1.00 92.25 84 GLN A O 1
ATOM 666 N N . LYS A 1 85 ? 1.135 5.136 16.471 1.00 89.62 85 LYS A N 1
ATOM 667 C CA . LYS A 1 85 ? 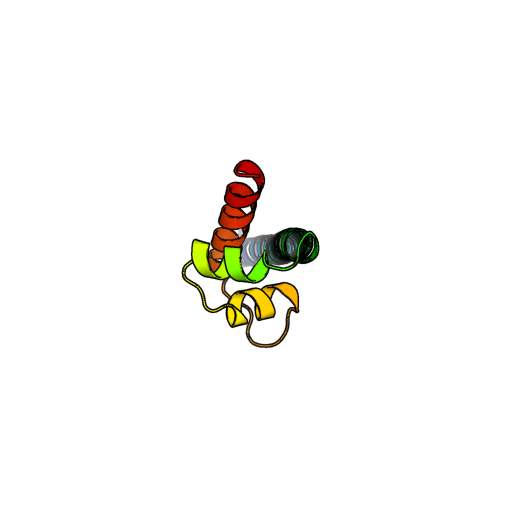1.796 6.059 17.412 1.00 89.62 85 LYS A CA 1
ATOM 668 C C . LYS A 1 85 ? 0.832 6.739 18.388 1.00 89.62 85 LYS A C 1
ATOM 670 O O . LYS A 1 85 ? 1.289 7.339 19.355 1.00 89.62 85 LYS A O 1
ATOM 675 N N . MET A 1 86 ? -0.469 6.723 18.099 1.00 76.81 86 MET A N 1
ATOM 676 C CA . MET A 1 86 ? -1.508 7.337 18.937 1.00 76.81 86 MET A CA 1
ATOM 677 C C . MET A 1 86 ? -2.149 6.342 19.920 1.00 76.81 86 MET A C 1
ATOM 679 O O . MET A 1 86 ? -2.994 6.753 20.715 1.00 76.81 86 MET A O 1
ATOM 683 N N . GLN A 1 87 ? -1.787 5.058 19.835 1.00 64.69 87 GLN A N 1
ATOM 684 C CA . GLN A 1 87 ? -2.215 3.977 20.731 1.00 64.69 87 GLN A CA 1
ATOM 685 C C . GLN A 1 87 ? -1.190 3.764 21.843 1.00 64.69 87 GLN A C 1
ATOM 687 O O . GLN A 1 87 ? -1.638 3.418 22.958 1.00 64.69 87 GLN A O 1
#

Nearest PDB structures (foldseek):
  3zkc-assembly1_A  TM=7.260E-01  e=3.393E-01  Bacillus subtilis subsp. subtilis str. 168
  4ia8-assembly1_B  TM=6.944E-01  e=3.393E-01  Enterobacter sp. RFL1396
  2o38-assembly1_A  TM=7.046E-01  e=7.700E-01  Rhodopseudomonas palustris CGA009
  2a6c-assembly1_A  TM=8.112E-01  e=1.748E+00  Nitrosomonas europaea
  3g5g-assembly1_A  TM=5.587E-01  e=3.393E-01  Enterobacter sp. RFL1396

Radius of gyration: 17.14 Å; Cα contacts (8 Å, |Δi|>4): 53; chains: 1; bounding box: 42×19×51 Å

Organism: NCBI:txid1049938

Foldseek 3Di:
DDPVVVVVVVVVVVVVVVVVLVVVLVVLLVLLLVLCVVDDCSLVQLCVQLVHPSVLSVCSNVVDDDHDDPVSSVSSSVSSVV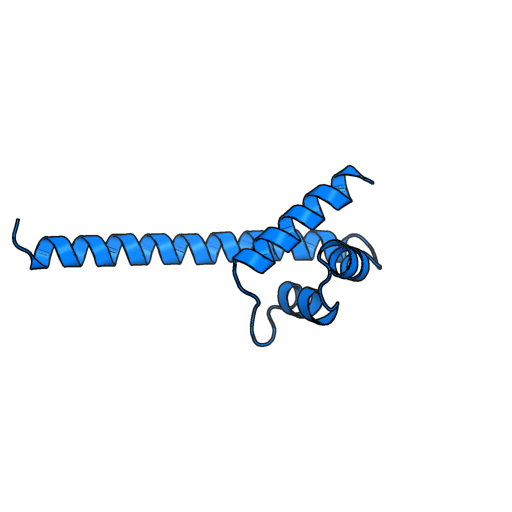VVVVD

Sequence (87 aa):
MSELKTILKIIERRRSEIASELNDRDLLIQFIRSFVDLKRGNAADLARECKLPTSTISRIVTRTGAQPSLETILDVTEAVIKLQKMQ

Solvent-accessible surface area (backbone atoms only — not comparable to full-atom values): 4946 Å² total; per-residue (Å²): 132,60,69,68,62,54,52,52,52,51,51,54,52,50,53,52,50,52,56,49,51,55,50,53,51,50,53,49,40,52,51,47,34,52,55,35,71,74,39,96,57,40,47,55,52,48,14,61,74,68,72,44,58,52,70,55,50,48,24,52,57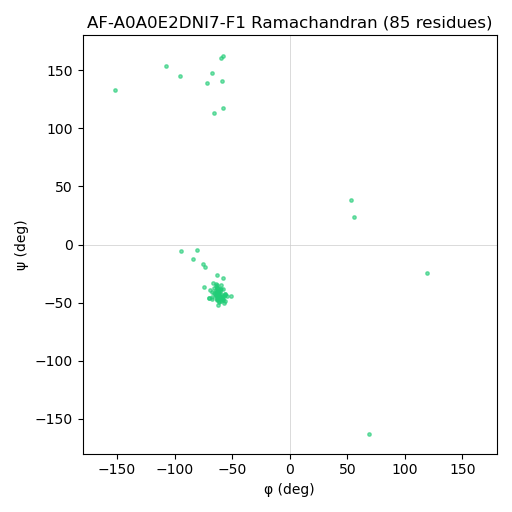,69,65,47,76,87,68,76,54,71,66,57,51,49,55,49,42,52,47,50,56,54,54,63,74,75,109

Mean predicted aligned error: 4.2 Å